Protein AF-A0A7W1Z3T3-F1 (afdb_monomer_lite)

Structure (mmCIF, N/CA/C/O backbone):
data_AF-A0A7W1Z3T3-F1
#
_entry.id   AF-A0A7W1Z3T3-F1
#
loop_
_atom_site.group_PDB
_atom_site.id
_atom_site.type_symbol
_atom_site.label_atom_id
_atom_site.label_alt_id
_atom_site.label_comp_id
_atom_site.label_asym_id
_atom_site.label_entity_id
_atom_site.label_seq_id
_atom_site.pdbx_PDB_ins_code
_atom_site.Cartn_x
_atom_site.Cartn_y
_atom_site.Cartn_z
_atom_site.occupancy
_atom_site.B_iso_or_equiv
_atom_site.auth_seq_id
_atom_site.auth_comp_id
_atom_site.auth_asym_id
_atom_site.auth_atom_id
_atom_site.pdbx_PDB_model_num
ATOM 1 N N . MET A 1 1 ? -27.323 41.882 -54.693 1.00 37.97 1 MET A N 1
ATOM 2 C CA . MET A 1 1 ? -26.347 41.665 -55.778 1.00 37.97 1 MET A CA 1
ATOM 3 C C . MET A 1 1 ? -25.103 41.113 -55.107 1.00 37.97 1 MET A C 1
ATOM 5 O O . MET A 1 1 ? -24.576 41.793 -54.240 1.00 37.97 1 MET A O 1
ATOM 9 N N . GLY A 1 2 ? -24.795 39.836 -55.332 1.00 40.97 2 GLY A N 1
ATOM 10 C CA . GLY A 1 2 ? -23.854 39.079 -54.502 1.00 40.97 2 GLY A CA 1
ATOM 11 C C . GLY A 1 2 ? -22.387 39.452 -54.696 1.00 40.97 2 GLY A C 1
ATOM 12 O O . GLY A 1 2 ? -22.058 40.204 -55.604 1.00 40.97 2 GLY A O 1
ATOM 13 N N . ILE A 1 3 ? -21.541 38.853 -53.858 1.00 43.28 3 ILE A N 1
ATOM 14 C CA . ILE A 1 3 ? -20.346 38.100 -54.259 1.00 43.28 3 ILE A CA 1
ATOM 15 C C . ILE A 1 3 ? -20.056 37.078 -53.148 1.00 43.28 3 ILE A C 1
ATOM 17 O O . ILE A 1 3 ? -20.158 37.370 -51.959 1.00 43.28 3 ILE A O 1
ATOM 21 N N . PHE A 1 4 ? -19.772 35.860 -53.593 1.00 36.28 4 PHE A N 1
ATOM 22 C CA . PHE A 1 4 ? -19.417 34.661 -52.840 1.00 36.28 4 PHE A CA 1
ATOM 23 C C . PHE A 1 4 ? -17.902 34.411 -53.009 1.00 36.28 4 PHE A C 1
ATOM 25 O O . PHE A 1 4 ? -17.335 34.874 -53.999 1.00 36.28 4 PHE A O 1
ATOM 32 N N . CYS A 1 5 ? -17.322 33.587 -52.122 1.00 41.66 5 CYS A N 1
ATOM 33 C CA . CYS A 1 5 ? -15.947 33.029 -52.119 1.00 41.66 5 CYS A CA 1
ATOM 34 C C . CYS A 1 5 ? -14.796 33.990 -51.728 1.00 41.66 5 CYS A C 1
ATOM 36 O O . CYS A 1 5 ? -14.763 35.126 -52.169 1.00 41.66 5 CYS A O 1
ATOM 38 N N . ALA A 1 6 ? -13.762 33.603 -50.966 1.00 46.41 6 ALA A N 1
ATOM 39 C CA . ALA A 1 6 ? -13.367 32.315 -50.386 1.00 46.41 6 ALA A CA 1
ATOM 40 C C . ALA A 1 6 ? -12.167 32.490 -49.413 1.00 46.41 6 ALA A C 1
ATOM 42 O O . ALA A 1 6 ? -11.302 33.319 -49.662 1.00 46.41 6 ALA A O 1
ATOM 43 N N . LEU A 1 7 ? -12.123 31.616 -48.395 1.00 51.41 7 LEU A N 1
ATOM 44 C CA . LEU A 1 7 ? -10.965 30.931 -47.774 1.00 51.41 7 LEU A CA 1
ATOM 45 C C . LEU A 1 7 ? -9.816 31.708 -47.088 1.00 51.41 7 LEU A C 1
ATOM 47 O O . LEU A 1 7 ? -9.059 32.424 -47.734 1.00 51.41 7 LEU A O 1
ATOM 51 N N . LEU A 1 8 ? -9.632 31.369 -45.796 1.00 50.59 8 LEU A N 1
ATOM 52 C CA . LEU A 1 8 ? -8.410 30.969 -45.042 1.00 50.59 8 LEU A CA 1
ATOM 53 C C . LEU A 1 8 ? -8.623 31.397 -43.566 1.00 50.59 8 LEU A C 1
ATOM 55 O O . LEU A 1 8 ? -8.537 32.577 -43.258 1.00 50.59 8 LEU A O 1
ATOM 59 N N . GLY A 1 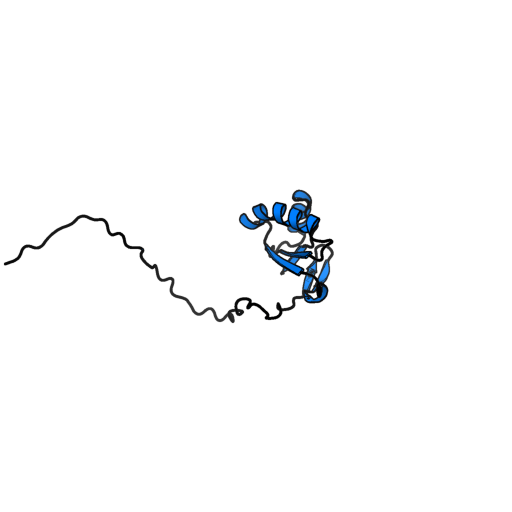9 ? -9.166 30.550 -42.674 1.00 38.03 9 GLY A N 1
ATOM 60 C CA . GLY A 1 9 ? -8.436 29.533 -41.883 1.00 38.03 9 GLY A CA 1
ATOM 61 C C . GLY A 1 9 ? -7.625 30.220 -40.763 1.00 38.03 9 GLY A C 1
ATOM 62 O O . GLY A 1 9 ? -6.673 30.916 -41.078 1.00 38.03 9 GLY A O 1
ATOM 63 N N . CYS A 1 10 ? -7.986 30.191 -39.474 1.00 37.94 10 CYS A N 1
ATOM 64 C CA . CYS A 1 10 ? -8.078 29.030 -38.581 1.00 37.94 10 CYS A CA 1
ATOM 65 C C . CYS A 1 10 ? -9.145 29.217 -37.486 1.00 37.94 10 CYS A C 1
ATOM 67 O O . CYS A 1 10 ? -9.255 30.280 -36.877 1.00 37.94 10 CYS A O 1
ATOM 69 N N . ASP A 1 11 ? -9.877 28.136 -37.234 1.00 37.25 11 ASP A N 1
ATOM 70 C CA . ASP A 1 11 ? -10.972 27.996 -36.279 1.00 37.25 11 ASP A CA 1
ATOM 71 C C . ASP A 1 11 ? -10.419 27.596 -34.897 1.00 37.25 11 ASP A C 1
ATOM 73 O O . ASP A 1 11 ? -9.756 26.566 -34.753 1.00 37.25 11 ASP A O 1
ATOM 77 N N . SER A 1 12 ? -10.667 28.417 -33.876 1.00 52.22 12 SER A N 1
ATOM 78 C CA . SER A 1 12 ? -10.529 28.022 -32.471 1.00 52.22 12 SER A CA 1
ATOM 79 C C . SER A 1 12 ? -11.742 27.173 -32.096 1.00 52.22 12 SER A C 1
ATOM 81 O O . SER A 1 12 ? -12.719 27.692 -31.561 1.00 52.22 12 SER A O 1
ATOM 83 N N . GLY A 1 13 ? -11.684 25.877 -32.390 1.00 36.78 13 GLY A N 1
ATOM 84 C CA . GLY A 1 13 ? -12.762 24.934 -32.108 1.00 36.78 13 GLY A CA 1
ATOM 85 C C . GLY A 1 13 ? -12.219 23.662 -31.469 1.00 36.78 13 GLY A C 1
ATOM 86 O O . GLY A 1 13 ? -11.651 22.811 -32.147 1.00 36.78 13 GLY A O 1
ATOM 87 N N . TYR A 1 14 ? -12.394 23.523 -30.154 1.00 40.44 14 TYR A N 1
ATOM 88 C CA . TYR A 1 14 ? -12.279 22.234 -29.474 1.00 40.44 14 TYR A CA 1
ATOM 89 C C . TYR A 1 14 ? -13.385 21.322 -30.017 1.00 40.44 14 TYR A C 1
ATOM 91 O O . TYR A 1 14 ? -14.551 21.498 -29.675 1.00 40.44 14 TYR A O 1
ATOM 99 N N . SER A 1 15 ? -13.040 20.368 -30.884 1.00 39.53 15 SER A N 1
ATOM 100 C CA . SER A 1 15 ? -13.994 19.352 -31.319 1.00 39.53 15 SER A CA 1
ATOM 101 C C . SER A 1 15 ? -14.131 18.284 -30.232 1.00 39.53 15 SER A C 1
ATOM 103 O O . SER A 1 15 ? -13.211 17.492 -30.009 1.00 39.53 15 SER A O 1
ATOM 105 N N . GLU A 1 16 ? -15.295 18.248 -29.584 1.00 45.31 16 GLU A N 1
ATOM 106 C CA . GLU A 1 16 ? -15.837 17.052 -28.940 1.00 45.31 16 GLU A CA 1
ATOM 107 C C . GLU A 1 16 ? -15.814 15.891 -29.945 1.00 45.31 16 GLU A C 1
ATOM 109 O O . GLU A 1 16 ? -16.624 15.823 -30.866 1.00 45.31 16 GLU A O 1
ATOM 114 N N . SER A 1 17 ? -14.866 14.969 -29.785 1.00 40.34 17 SER A N 1
ATOM 115 C CA . SER A 1 17 ? -14.931 13.668 -30.445 1.00 40.34 17 SER A CA 1
ATOM 116 C C . SER A 1 17 ? -15.679 12.719 -29.522 1.00 40.34 17 SER A C 1
ATOM 118 O O . SER A 1 17 ? -15.097 12.111 -28.622 1.00 40.34 17 SER A O 1
ATOM 120 N N . SER A 1 18 ? -16.978 12.613 -29.778 1.00 54.44 18 SER A N 1
ATOM 121 C CA . SER A 1 18 ? -17.888 11.593 -29.272 1.00 54.44 18 SER A CA 1
ATOM 122 C C . SER A 1 18 ? -17.287 10.188 -29.409 1.00 54.44 18 SER A C 1
ATOM 124 O O . SER A 1 18 ? -17.281 9.607 -30.497 1.00 54.44 18 SER A O 1
ATOM 126 N N . TYR A 1 19 ? -16.811 9.615 -28.306 1.00 55.94 19 TYR A N 1
ATOM 127 C CA . TYR A 1 19 ? -16.729 8.165 -28.186 1.00 55.94 19 TYR A CA 1
ATOM 128 C C . TYR A 1 19 ? -18.127 7.681 -27.813 1.00 55.94 19 TYR A C 1
ATOM 130 O O . TYR A 1 19 ? -18.612 7.944 -26.719 1.00 55.94 19 TYR A O 1
ATOM 138 N N . ALA A 1 20 ? -18.807 7.050 -28.767 1.00 51.84 20 ALA A N 1
ATOM 139 C CA . ALA A 1 20 ? -20.085 6.407 -28.523 1.00 51.84 20 ALA A CA 1
ATOM 140 C C 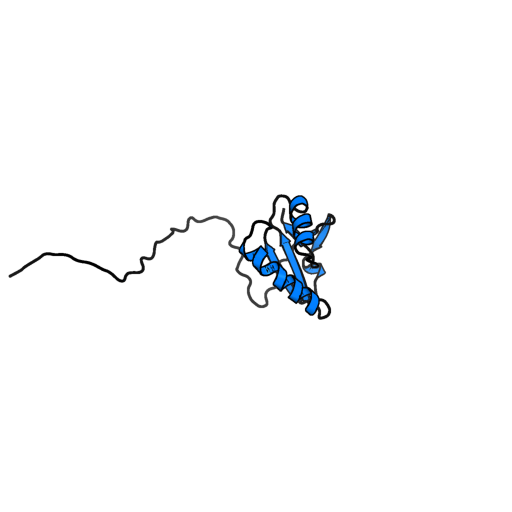. ALA A 1 20 ? -19.901 5.297 -27.475 1.00 51.84 20 ALA A C 1
ATOM 142 O O . ALA A 1 20 ? -19.163 4.337 -27.707 1.00 51.84 20 ALA A O 1
ATOM 143 N N . ASP A 1 21 ? -20.570 5.443 -26.332 1.00 52.66 21 ASP A N 1
ATOM 144 C CA . ASP A 1 21 ? -20.659 4.418 -25.297 1.00 52.66 21 ASP A CA 1
ATOM 145 C C . ASP A 1 21 ? -21.397 3.191 -25.849 1.00 52.66 21 ASP A C 1
ATOM 147 O O . ASP A 1 21 ? -22.613 3.198 -26.055 1.00 52.66 21 ASP A O 1
ATOM 151 N N . ALA A 1 22 ? -20.660 2.106 -26.081 1.00 58.78 22 ALA A N 1
ATOM 152 C CA . ALA A 1 22 ? -21.260 0.783 -26.164 1.00 58.78 22 ALA A CA 1
ATOM 153 C C . ALA A 1 22 ? -21.733 0.380 -24.752 1.00 58.78 22 ALA A C 1
ATOM 155 O O . ALA A 1 22 ? -20.968 0.540 -23.795 1.00 58.78 22 ALA A O 1
ATOM 156 N N . PRO A 1 23 ? -22.950 -0.167 -24.575 1.00 51.00 23 PRO A N 1
ATOM 157 C CA . PRO A 1 23 ? -23.409 -0.603 -23.266 1.00 51.00 23 PRO A CA 1
ATOM 158 C C . PRO A 1 23 ? -22.649 -1.874 -22.882 1.00 51.00 23 PRO A C 1
ATOM 160 O O . PRO A 1 23 ? -23.020 -2.982 -23.266 1.00 51.00 23 PRO A O 1
ATOM 163 N N . SER A 1 24 ? -21.559 -1.723 -22.133 1.00 57.59 24 SER A N 1
ATOM 164 C CA . SER A 1 24 ? -20.948 -2.859 -21.453 1.00 57.59 24 SER A CA 1
ATOM 165 C C . SER A 1 24 ? -21.819 -3.192 -20.241 1.00 57.59 24 SER A C 1
ATOM 167 O O . SER A 1 24 ? -22.004 -2.387 -19.334 1.00 57.59 24 SER A O 1
ATOM 169 N N . SER A 1 25 ? -22.421 -4.382 -20.248 1.00 63.53 25 SER A N 1
ATOM 170 C CA . SER A 1 25 ? -23.336 -4.881 -19.212 1.00 63.53 25 SER A CA 1
ATOM 171 C C . SER A 1 25 ? -22.621 -5.286 -17.917 1.00 63.53 25 SER A C 1
ATOM 173 O O . SER A 1 25 ? -23.074 -6.178 -17.200 1.00 63.53 25 SER A O 1
ATOM 175 N N . HIS A 1 26 ? -21.494 -4.654 -17.608 1.00 59.53 26 HIS A N 1
ATOM 176 C CA . HIS A 1 26 ? -20.907 -4.737 -16.286 1.00 59.53 26 HIS A CA 1
ATOM 177 C C . HIS A 1 26 ? -21.639 -3.711 -15.432 1.00 59.53 26 HIS A C 1
ATOM 179 O O . HIS A 1 26 ? -21.641 -2.525 -15.755 1.00 59.53 26 HIS A O 1
ATOM 185 N N . SER A 1 27 ? -22.312 -4.171 -14.373 1.00 63.28 27 SER A N 1
ATOM 186 C CA . SER A 1 27 ? -22.882 -3.282 -13.365 1.00 63.28 27 SER A CA 1
ATOM 187 C C . SER A 1 27 ? -21.788 -2.310 -12.948 1.00 63.28 27 SER A C 1
ATOM 189 O O . SER A 1 27 ? -20.806 -2.724 -12.328 1.00 63.28 27 SER A O 1
ATOM 191 N N . VAL A 1 28 ? -21.914 -1.046 -13.349 1.00 61.94 28 VAL A N 1
ATOM 192 C CA . VAL A 1 28 ? -20.958 -0.011 -12.975 1.00 61.94 28 VAL A CA 1
ATOM 193 C C . VAL A 1 28 ? -21.020 0.056 -11.460 1.00 61.94 28 VAL A C 1
ATOM 195 O O . VAL A 1 28 ? -22.012 0.525 -10.899 1.00 61.94 28 VAL A O 1
ATOM 198 N N . ALA A 1 29 ? -20.002 -0.492 -10.794 1.00 68.00 29 ALA A N 1
ATOM 199 C CA . ALA A 1 29 ? -19.855 -0.340 -9.362 1.00 68.00 29 ALA A CA 1
ATOM 200 C C . ALA A 1 29 ? -19.933 1.163 -9.081 1.00 68.00 29 ALA A C 1
ATOM 202 O O . ALA A 1 29 ? -19.197 1.959 -9.674 1.00 68.00 29 ALA A O 1
ATOM 203 N N . SER A 1 30 ? -20.903 1.565 -8.260 1.00 73.44 30 SER A N 1
ATOM 204 C CA . SER A 1 30 ? -21.111 2.970 -7.934 1.00 73.44 30 SER A CA 1
ATOM 205 C C . SER A 1 30 ? -19.812 3.542 -7.380 1.00 73.44 30 SER A C 1
ATOM 207 O O . SER A 1 30 ? -19.171 2.914 -6.534 1.00 73.44 30 SER A O 1
ATOM 209 N N . ARG A 1 31 ? -19.425 4.731 -7.852 1.00 81.00 31 ARG A N 1
ATOM 210 C CA . ARG A 1 31 ? -18.232 5.429 -7.357 1.00 81.00 31 ARG A CA 1
ATOM 211 C C . ARG A 1 31 ? -18.284 5.499 -5.825 1.00 81.00 31 ARG A C 1
ATOM 213 O O . ARG A 1 31 ? -19.373 5.734 -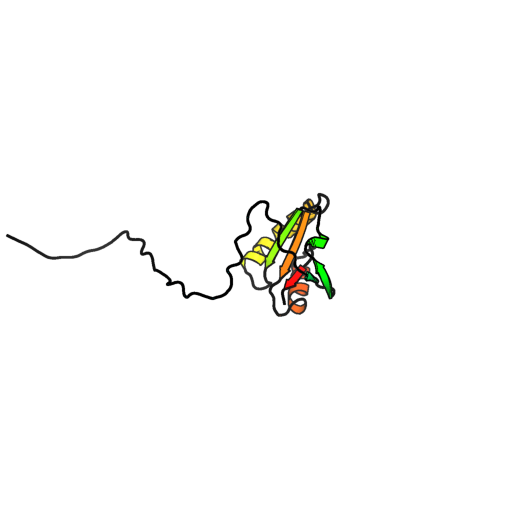5.294 1.00 81.00 31 ARG A O 1
ATOM 220 N N . PRO A 1 32 ? -17.147 5.353 -5.121 1.00 84.38 32 PRO A N 1
ATOM 221 C CA . PRO A 1 32 ? -17.126 5.480 -3.672 1.00 84.38 32 PRO A CA 1
ATOM 222 C C . PRO A 1 32 ? -17.776 6.795 -3.233 1.00 84.38 32 PRO A C 1
ATOM 224 O O . PRO A 1 32 ? -17.368 7.877 -3.659 1.00 84.38 32 PRO A O 1
ATOM 227 N N . SER A 1 33 ? -18.802 6.700 -2.392 1.00 89.31 33 SER A N 1
ATOM 228 C CA . SER A 1 33 ? -19.464 7.848 -1.781 1.00 89.31 33 SER A CA 1
ATOM 229 C C . SER A 1 33 ? -18.957 8.051 -0.362 1.00 89.31 33 SER A C 1
ATOM 231 O O . SER A 1 33 ? -18.789 7.106 0.410 1.00 89.31 33 SER A O 1
ATOM 233 N N . LYS A 1 34 ? -18.728 9.313 0.007 1.00 91.81 34 LYS A N 1
ATOM 234 C CA . LYS A 1 34 ? -18.320 9.672 1.366 1.00 91.81 34 LYS A CA 1
ATOM 235 C C . LYS A 1 34 ? -19.337 9.139 2.382 1.00 91.81 34 LYS A C 1
ATOM 237 O O . LYS A 1 34 ? -20.530 9.389 2.248 1.00 91.81 34 LYS A O 1
ATOM 242 N N . GLY A 1 35 ? -18.843 8.463 3.419 1.00 91.12 35 GLY A N 1
ATOM 243 C CA . GLY A 1 35 ? -19.657 7.927 4.515 1.00 91.12 35 GLY A CA 1
ATOM 244 C C . GLY A 1 35 ? -20.255 6.545 4.248 1.00 91.12 35 GLY A C 1
ATOM 245 O O . GLY A 1 35 ? -20.705 5.902 5.193 1.00 91.12 35 GLY A O 1
ATOM 246 N N . SER A 1 36 ? -20.220 6.056 3.007 1.00 91.56 36 SER A N 1
ATOM 247 C CA . SER A 1 36 ? -20.560 4.665 2.724 1.00 91.56 36 SER A CA 1
ATOM 248 C C . SER A 1 36 ? -19.418 3.748 3.169 1.00 91.56 36 SER A C 1
ATOM 250 O O . SER A 1 36 ? -18.252 4.094 2.955 1.00 91.56 36 SER A O 1
ATOM 252 N N . PRO A 1 37 ? -19.720 2.585 3.773 1.00 92.00 37 PRO A N 1
ATOM 253 C CA . PRO A 1 37 ? -18.701 1.586 4.059 1.00 92.00 37 PRO A CA 1
ATOM 254 C C . PRO A 1 37 ? -17.972 1.174 2.779 1.00 92.00 37 PRO A C 1
ATOM 256 O O . PRO A 1 37 ? -18.602 0.989 1.735 1.00 92.00 37 PRO A O 1
ATOM 259 N N . ALA A 1 38 ? -16.653 1.015 2.864 1.00 92.69 38 ALA A N 1
ATOM 260 C CA . ALA A 1 38 ? -15.904 0.371 1.797 1.00 92.69 38 ALA A CA 1
ATOM 261 C C . ALA A 1 38 ? -16.357 -1.099 1.683 1.00 92.69 38 ALA A C 1
ATOM 263 O O . ALA A 1 38 ? -16.523 -1.747 2.722 1.00 92.69 38 ALA A O 1
ATOM 264 N N . PRO A 1 39 ? -16.569 -1.629 0.464 1.00 93.31 39 PRO A N 1
ATOM 265 C CA . PRO A 1 39 ? -16.834 -3.048 0.277 1.00 93.31 39 PRO A CA 1
ATOM 266 C C . PRO A 1 39 ? -15.703 -3.883 0.869 1.00 93.31 39 PRO A C 1
ATOM 268 O O . PRO A 1 39 ? -14.528 -3.561 0.685 1.00 93.31 39 PRO A O 1
ATOM 271 N N . ASP A 1 40 ? -16.067 -4.948 1.575 1.00 96.00 40 ASP A N 1
ATOM 272 C CA . ASP A 1 40 ? -15.077 -5.893 2.071 1.00 96.00 40 ASP A CA 1
ATOM 273 C C . ASP A 1 40 ? -14.515 -6.727 0.913 1.00 96.00 40 ASP A C 1
ATOM 275 O O . ASP A 1 40 ? -15.182 -6.964 -0.098 1.00 96.00 40 ASP A O 1
ATOM 279 N N . PHE A 1 41 ? -13.280 -7.177 1.075 1.00 96.06 41 PHE A N 1
ATOM 280 C CA . PHE A 1 41 ? -12.610 -8.094 0.163 1.00 96.06 41 PHE A CA 1
ATOM 281 C C . PHE A 1 41 ? -11.808 -9.091 0.982 1.00 96.06 41 PHE A C 1
ATOM 283 O O . PHE A 1 41 ? -11.505 -8.835 2.143 1.00 96.06 41 PHE A O 1
ATOM 290 N N . ARG A 1 42 ? -11.405 -10.199 0.360 1.00 97.75 42 ARG A N 1
ATOM 291 C CA . ARG A 1 42 ? -10.473 -11.151 0.959 1.00 97.75 42 ARG A CA 1
ATOM 292 C C . ARG A 1 42 ? -9.445 -11.569 -0.080 1.00 97.75 42 ARG A C 1
ATOM 294 O O . ARG A 1 42 ? -9.790 -12.258 -1.032 1.00 97.75 42 ARG A O 1
ATOM 301 N N . LEU A 1 43 ? -8.203 -11.144 0.120 1.00 98.12 43 LEU A N 1
ATOM 302 C CA . LEU A 1 43 ? -7.092 -11.346 -0.811 1.00 98.12 43 LEU A CA 1
ATOM 303 C C . LEU A 1 43 ? -5.930 -12.048 -0.111 1.00 98.12 43 LEU A C 1
ATOM 305 O O . LEU A 1 43 ? -5.860 -12.083 1.118 1.00 98.12 43 LEU A O 1
ATOM 309 N N . MET A 1 44 ? -5.018 -12.619 -0.891 1.00 98.06 44 MET A N 1
ATOM 310 C CA . MET A 1 44 ? -3.812 -13.248 -0.352 1.00 98.06 44 MET A CA 1
ATOM 311 C C . MET A 1 44 ? -2.683 -12.227 -0.248 1.00 98.06 44 MET A C 1
ATOM 313 O O . MET A 1 44 ? -2.498 -11.409 -1.147 1.00 98.06 44 MET A O 1
ATOM 317 N N . ASP A 1 45 ? -1.922 -12.284 0.842 1.00 96.94 45 ASP A N 1
ATOM 318 C CA . ASP A 1 45 ? -0.664 -11.557 0.969 1.00 96.94 45 ASP A CA 1
ATOM 319 C C . ASP A 1 45 ? 0.517 -12.333 0.356 1.00 96.94 45 ASP A C 1
ATOM 321 O O . ASP A 1 45 ? 0.407 -13.476 -0.097 1.00 96.94 45 ASP A O 1
ATOM 325 N N . MET A 1 46 ? 1.701 -11.722 0.401 1.00 95.19 46 MET A N 1
ATOM 326 C CA . MET A 1 46 ? 2.941 -12.306 -0.125 1.00 95.19 46 MET A CA 1
ATOM 327 C C . MET A 1 46 ? 3.433 -13.561 0.618 1.00 95.19 46 MET A C 1
ATOM 329 O O . MET A 1 46 ? 4.430 -14.162 0.206 1.00 95.19 46 MET A O 1
ATOM 333 N N . HIS A 1 47 ? 2.808 -13.926 1.735 1.00 95.50 47 HIS A N 1
ATOM 334 C CA . HIS A 1 47 ? 3.094 -15.123 2.522 1.00 95.50 47 HIS A CA 1
ATOM 335 C C . HIS A 1 47 ? 2.011 -16.199 2.347 1.00 95.50 47 HIS A C 1
ATOM 337 O O . HIS A 1 47 ? 2.104 -17.257 2.966 1.00 95.50 47 HIS A O 1
ATOM 343 N N . GLY A 1 48 ? 1.001 -15.953 1.502 1.00 95.75 48 GLY A N 1
ATOM 344 C CA . GLY A 1 48 ? -0.138 -16.848 1.305 1.00 95.75 48 GLY A CA 1
ATOM 345 C C . GLY A 1 48 ? -1.170 -16.782 2.432 1.00 95.75 48 GLY A C 1
ATOM 346 O O . GLY A 1 48 ? -2.030 -17.657 2.529 1.00 95.75 48 GLY A O 1
ATOM 347 N N . LYS A 1 49 ? -1.100 -15.771 3.304 1.00 97.06 49 LYS A N 1
ATOM 348 C CA . LYS A 1 49 ? -2.114 -15.532 4.327 1.00 97.06 49 LYS A CA 1
ATOM 349 C C . LYS A 1 49 ? -3.274 -14.761 3.703 1.00 97.06 49 LYS A C 1
ATOM 351 O O . LYS A 1 49 ? -3.076 -13.734 3.059 1.00 97.06 49 LYS A O 1
ATOM 356 N N . ALA A 1 50 ? -4.494 -15.227 3.955 1.00 97.81 50 ALA A N 1
ATOM 357 C CA . ALA A 1 50 ? -5.693 -14.483 3.594 1.00 97.81 50 ALA A CA 1
ATOM 358 C C . ALA A 1 50 ? -5.868 -13.266 4.517 1.00 97.81 50 ALA A C 1
ATOM 360 O O . ALA A 1 50 ? -5.823 -13.406 5.741 1.00 97.81 50 ALA A O 1
ATOM 361 N N . VAL A 1 51 ? -6.098 -12.101 3.920 1.00 98.00 51 VAL A N 1
ATOM 362 C CA . VAL A 1 51 ? -6.304 -10.812 4.586 1.00 98.00 51 VAL A CA 1
ATOM 363 C C . VAL A 1 51 ? -7.599 -10.203 4.067 1.00 98.00 51 VAL A C 1
ATOM 365 O O . VAL A 1 51 ? -7.816 -10.158 2.854 1.00 98.00 51 VAL A O 1
ATOM 368 N N . SER A 1 52 ? -8.445 -9.734 4.981 1.00 98.12 52 SER A N 1
ATOM 369 C CA . SER A 1 52 ? -9.696 -9.047 4.648 1.00 98.12 52 SER A CA 1
ATOM 370 C C . SER A 1 52 ? -9.614 -7.558 4.974 1.00 98.12 52 SER A C 1
ATOM 372 O O . SER A 1 52 ? -8.859 -7.165 5.866 1.00 98.12 52 SER A O 1
ATOM 374 N N . LEU A 1 53 ? -10.394 -6.705 4.303 1.00 97.31 53 LEU A N 1
ATOM 375 C CA . LEU A 1 53 ? -10.416 -5.274 4.646 1.00 97.31 53 LEU A CA 1
ATOM 376 C C . LEU A 1 53 ? -10.915 -5.066 6.082 1.00 97.31 53 LEU A C 1
ATOM 378 O O . LEU A 1 53 ? -10.407 -4.206 6.805 1.00 97.31 53 LEU A O 1
ATOM 382 N N . SER A 1 54 ? -11.860 -5.902 6.519 1.00 97.56 54 SER A N 1
ATOM 383 C CA . SER A 1 54 ? -12.354 -5.930 7.897 1.00 97.56 54 SER A CA 1
ATOM 384 C C . SER A 1 54 ? -11.267 -6.155 8.956 1.00 97.56 54 SER A C 1
ATOM 386 O O . SER A 1 54 ? -11.458 -5.760 10.105 1.00 97.56 54 SER A O 1
ATOM 388 N N . ASP A 1 55 ? -10.120 -6.741 8.597 1.00 97.50 55 ASP A N 1
ATOM 389 C CA . ASP A 1 55 ? -9.010 -6.974 9.532 1.00 97.50 55 ASP A CA 1
ATOM 390 C C . ASP A 1 55 ? -8.337 -5.658 9.972 1.00 97.50 55 ASP A C 1
ATOM 392 O O . ASP A 1 55 ? -7.609 -5.625 10.966 1.00 97.50 55 ASP A O 1
ATOM 396 N N . PHE A 1 56 ? -8.596 -4.558 9.255 1.00 96.44 56 PHE A N 1
ATOM 397 C CA . PHE A 1 56 ? -8.042 -3.228 9.519 1.00 96.44 56 PHE A CA 1
ATOM 398 C C . PHE A 1 56 ? -9.035 -2.265 10.186 1.00 96.44 56 PHE A C 1
ATOM 400 O O . PHE A 1 56 ? -8.783 -1.060 10.246 1.00 96.44 56 PHE A O 1
ATOM 407 N N . GLN A 1 57 ? -10.162 -2.764 10.702 1.00 95.50 57 GLN A N 1
ATOM 408 C CA . GLN A 1 57 ? -11.143 -1.940 11.413 1.00 95.50 57 GLN A CA 1
ATOM 409 C C . GLN A 1 57 ? -10.499 -1.136 12.555 1.00 95.50 57 GLN A C 1
ATOM 411 O O . GLN A 1 57 ? -9.660 -1.633 13.307 1.00 95.50 57 GLN A O 1
ATOM 416 N N . GLY A 1 58 ? -10.895 0.132 12.679 1.00 96.00 58 GLY A N 1
ATOM 417 C CA . GLY A 1 58 ? -10.324 1.071 13.651 1.00 96.00 58 GLY A CA 1
ATOM 418 C C . GLY A 1 58 ? -9.016 1.744 13.215 1.00 96.00 58 GLY A C 1
ATOM 419 O O . GLY A 1 58 ? -8.543 2.635 13.919 1.00 96.00 58 GLY A O 1
ATOM 420 N N . LYS A 1 59 ? -8.451 1.380 12.056 1.00 97.50 59 LYS A N 1
ATOM 421 C CA . LYS A 1 59 ? -7.337 2.099 11.425 1.00 97.50 59 LYS A CA 1
ATOM 422 C C . LYS A 1 59 ? -7.837 3.060 10.348 1.00 97.50 59 LYS A C 1
ATOM 424 O O . LYS A 1 59 ? -8.900 2.871 9.760 1.00 97.50 59 LYS A O 1
ATOM 429 N N . VAL A 1 60 ? -7.029 4.072 10.044 1.00 97.69 60 VAL A N 1
ATOM 430 C CA . VAL A 1 60 ? -7.158 4.808 8.782 1.00 97.69 60 VAL A CA 1
ATOM 431 C C . VAL A 1 60 ? -6.490 3.962 7.707 1.00 97.69 60 VAL A C 1
ATOM 433 O O . VAL A 1 60 ? -5.302 3.676 7.816 1.00 97.69 60 VAL A O 1
ATOM 436 N N . VAL A 1 61 ? -7.235 3.556 6.680 1.00 97.81 61 VAL A N 1
ATOM 437 C CA . VAL A 1 61 ? -6.717 2.692 5.611 1.00 97.81 61 VAL A CA 1
ATOM 438 C C . VAL A 1 61 ? -6.566 3.489 4.322 1.00 97.81 61 VAL A C 1
ATOM 440 O O . VAL A 1 61 ? -7.540 4.034 3.804 1.00 97.81 61 VAL A O 1
ATOM 443 N N . LEU A 1 62 ? -5.347 3.527 3.787 1.00 97.56 62 LEU A N 1
ATOM 444 C CA . LEU A 1 62 ? -5.078 3.949 2.418 1.00 97.56 62 LEU A CA 1
ATOM 445 C C . LEU A 1 62 ? -5.003 2.703 1.533 1.00 97.56 62 LEU A C 1
ATOM 447 O O . LEU A 1 62 ? -4.021 1.962 1.567 1.00 97.56 62 LEU A O 1
ATOM 451 N N . LEU A 1 63 ? -6.054 2.477 0.749 1.00 96.75 63 LEU A N 1
ATOM 452 C CA . LEU A 1 63 ? -6.120 1.384 -0.214 1.00 96.75 63 LEU A CA 1
ATOM 453 C C . LEU A 1 63 ? -5.511 1.838 -1.544 1.00 96.75 63 LEU A C 1
ATOM 455 O O . LEU A 1 63 ? -5.984 2.804 -2.141 1.00 96.75 63 LEU A O 1
ATOM 459 N N . ASN A 1 64 ? -4.466 1.152 -1.997 1.00 97.31 64 ASN A N 1
ATOM 460 C CA . ASN A 1 64 ? -3.720 1.509 -3.199 1.00 97.31 64 ASN A CA 1
ATOM 461 C C . ASN A 1 64 ? -3.727 0.355 -4.203 1.00 97.31 64 ASN A C 1
ATOM 463 O O . ASN A 1 64 ? -3.084 -0.664 -3.963 1.00 97.31 64 ASN A O 1
ATOM 467 N N . PHE A 1 65 ? -4.414 0.530 -5.330 1.00 97.19 65 PHE A N 1
ATOM 468 C CA . PHE A 1 65 ? -4.391 -0.424 -6.439 1.00 97.19 65 PHE A CA 1
ATOM 469 C C . PHE A 1 65 ? -3.251 -0.080 -7.395 1.00 97.19 65 PHE A C 1
ATOM 471 O O . PHE A 1 65 ? -3.161 1.052 -7.868 1.00 97.19 65 PHE A O 1
ATOM 478 N N . TRP A 1 66 ? -2.368 -1.037 -7.673 1.00 98.38 66 TRP A N 1
ATOM 479 C CA . TRP A 1 66 ? -1.140 -0.778 -8.426 1.00 98.38 66 TRP A CA 1
ATOM 480 C C . TRP A 1 66 ? -0.644 -2.008 -9.186 1.00 98.38 66 TRP A C 1
ATOM 482 O O . TRP A 1 66 ? -1.161 -3.112 -9.027 1.00 98.38 66 TRP A O 1
ATOM 492 N N . ALA A 1 67 ? 0.396 -1.818 -9.998 1.00 98.19 67 ALA A N 1
ATOM 493 C CA . ALA A 1 67 ? 1.132 -2.917 -10.605 1.00 98.19 67 ALA A CA 1
ATOM 494 C C . ALA A 1 67 ? 2.623 -2.595 -10.753 1.00 98.19 67 ALA A C 1
ATOM 496 O O . ALA A 1 67 ? 3.007 -1.427 -10.864 1.00 98.19 67 ALA A O 1
ATOM 497 N N . THR A 1 68 ? 3.469 -3.622 -10.829 1.00 97.81 68 THR A N 1
ATOM 498 C CA . THR A 1 68 ? 4.927 -3.458 -10.995 1.00 97.81 68 THR A CA 1
ATOM 499 C C . THR A 1 68 ? 5.318 -2.769 -12.305 1.00 97.81 68 THR A C 1
ATOM 501 O O . THR A 1 68 ? 6.357 -2.113 -12.382 1.00 97.81 68 THR A O 1
ATOM 504 N N . TRP A 1 69 ? 4.465 -2.861 -13.325 1.00 96.94 69 TRP A N 1
ATOM 505 C CA . TRP A 1 69 ? 4.620 -2.217 -14.632 1.00 96.94 69 TRP A CA 1
ATOM 506 C C . TRP A 1 69 ? 3.925 -0.845 -14.728 1.00 96.94 69 TRP A C 1
ATOM 508 O O . TRP A 1 69 ? 4.083 -0.147 -15.730 1.00 96.94 69 TRP A O 1
ATOM 518 N N . CYS A 1 70 ? 3.192 -0.415 -13.694 1.00 97.62 70 CYS A N 1
ATOM 519 C CA . CYS A 1 70 ? 2.515 0.883 -13.662 1.00 97.62 70 CYS A CA 1
ATOM 520 C C . CYS A 1 70 ? 3.518 2.019 -13.398 1.00 97.62 70 CYS A C 1
ATOM 522 O O . CYS A 1 70 ? 3.953 2.230 -12.267 1.00 97.62 70 CYS A O 1
ATOM 524 N N . GLY A 1 71 ? 3.869 2.783 -14.437 1.00 97.44 71 GLY A N 1
ATOM 525 C CA . GLY A 1 71 ? 4.823 3.898 -14.348 1.00 97.44 71 GLY A CA 1
ATOM 526 C C . GLY A 1 71 ? 4.524 4.902 -13.221 1.00 97.44 71 GLY A C 1
ATOM 527 O O . GLY A 1 71 ? 5.385 5.080 -12.358 1.00 97.44 71 GLY A O 1
ATOM 528 N N . PRO A 1 72 ? 3.324 5.513 -13.175 1.00 97.44 72 PRO A N 1
ATOM 529 C CA . PRO A 1 72 ? 2.951 6.449 -12.112 1.00 97.44 72 PRO A CA 1
ATOM 530 C C . PRO A 1 72 ? 3.047 5.833 -10.714 1.00 97.44 72 PRO A C 1
ATOM 532 O O . PRO A 1 72 ? 3.700 6.400 -9.843 1.00 97.44 72 PRO A O 1
ATOM 535 N N . CYS A 1 73 ? 2.523 4.617 -10.536 1.00 97.62 73 CYS A N 1
ATOM 536 C CA . CYS A 1 73 ? 2.571 3.914 -9.258 1.00 97.62 73 CYS A CA 1
ATOM 537 C C . CYS A 1 73 ? 4.014 3.795 -8.748 1.00 97.62 73 CYS A C 1
ATOM 539 O O . CYS A 1 73 ? 4.302 4.096 -7.597 1.00 97.62 73 CYS A O 1
ATOM 541 N N . ARG A 1 74 ? 4.962 3.420 -9.618 1.00 97.25 74 ARG A N 1
ATOM 542 C CA . ARG A 1 74 ? 6.382 3.295 -9.247 1.00 97.25 74 ARG A CA 1
ATOM 543 C C . ARG A 1 74 ? 6.991 4.606 -8.752 1.00 97.25 74 ARG A C 1
ATOM 545 O O . ARG A 1 74 ? 7.833 4.565 -7.859 1.00 97.25 74 ARG A O 1
ATOM 552 N N . ILE A 1 75 ? 6.588 5.734 -9.336 1.00 97.94 75 ILE A N 1
ATOM 553 C CA . ILE A 1 75 ? 7.048 7.073 -8.940 1.00 97.94 75 ILE A CA 1
ATOM 554 C C . ILE A 1 75 ? 6.504 7.437 -7.550 1.00 97.94 75 ILE A C 1
ATOM 556 O O . ILE A 1 75 ? 7.198 8.085 -6.771 1.00 97.94 75 ILE A O 1
ATOM 560 N N . GLU A 1 76 ? 5.294 6.987 -7.217 1.00 97.62 76 GLU A N 1
ATOM 561 C CA . GLU A 1 76 ? 4.610 7.298 -5.956 1.00 97.62 76 GLU A CA 1
ATOM 562 C C . GLU A 1 76 ? 5.067 6.423 -4.774 1.00 97.62 76 GLU A C 1
ATOM 564 O O . GLU A 1 76 ? 5.089 6.890 -3.632 1.00 97.62 76 GLU A O 1
ATOM 569 N N . MET A 1 77 ? 5.493 5.178 -5.026 1.00 97.69 77 MET A N 1
ATOM 570 C CA . MET A 1 77 ? 5.858 4.202 -3.982 1.00 97.69 77 MET A CA 1
ATOM 571 C C . MET A 1 77 ? 6.870 4.711 -2.932 1.00 97.69 77 MET A C 1
ATOM 573 O O . MET A 1 77 ? 6.640 4.467 -1.745 1.00 97.69 77 MET A O 1
ATOM 577 N N . PRO A 1 78 ? 7.953 5.444 -3.279 1.00 97.69 78 PRO A N 1
ATOM 578 C CA . PRO A 1 78 ? 8.875 5.984 -2.275 1.00 97.69 78 PRO A CA 1
ATOM 579 C C . PRO A 1 78 ? 8.211 6.974 -1.309 1.00 97.69 78 PRO A C 1
ATOM 581 O O . PRO A 1 78 ? 8.495 6.968 -0.110 1.00 97.69 78 PRO A O 1
ATOM 584 N N . ALA A 1 79 ? 7.309 7.818 -1.817 1.00 98.06 79 ALA A N 1
ATOM 585 C CA . ALA A 1 79 ? 6.577 8.774 -0.992 1.00 98.06 79 ALA A CA 1
ATOM 586 C C . ALA A 1 79 ? 5.566 8.058 -0.084 1.00 98.06 79 ALA A C 1
ATOM 588 O O . ALA A 1 79 ? 5.425 8.418 1.086 1.00 98.06 79 ALA A O 1
ATOM 589 N N . MET A 1 80 ? 4.913 7.008 -0.591 1.00 98.25 80 MET A N 1
ATOM 590 C CA . MET A 1 80 ? 4.030 6.157 0.209 1.00 98.25 80 MET A CA 1
ATOM 591 C C . MET A 1 80 ? 4.776 5.445 1.340 1.00 98.25 80 MET A C 1
ATOM 593 O O . MET A 1 80 ? 4.283 5.419 2.465 1.00 98.25 80 MET A O 1
ATOM 597 N N . GLU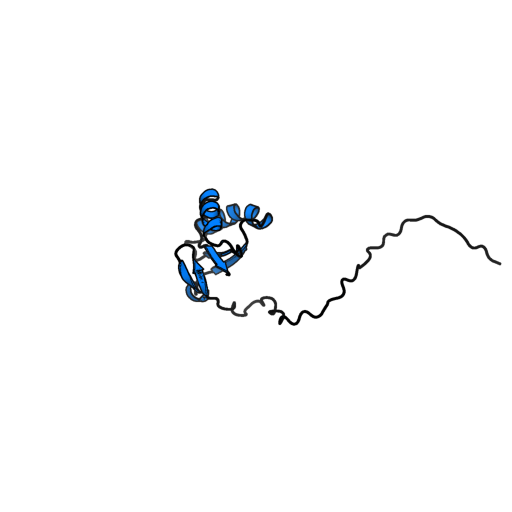 A 1 81 ? 5.974 4.917 1.084 1.00 98.56 81 GLU A N 1
ATOM 598 C CA . GLU A 1 81 ? 6.800 4.303 2.128 1.00 98.56 81 GLU A CA 1
ATOM 599 C C . GLU A 1 81 ? 7.185 5.324 3.206 1.00 98.56 81 GLU A C 1
ATOM 601 O O . GLU A 1 81 ? 7.044 5.057 4.401 1.00 98.56 81 GLU A O 1
ATOM 606 N N . ALA A 1 82 ? 7.606 6.529 2.809 1.00 98.44 82 ALA A N 1
ATOM 607 C CA . ALA A 1 82 ? 7.910 7.600 3.756 1.00 98.44 82 ALA A CA 1
ATOM 608 C C . ALA A 1 82 ? 6.688 7.974 4.620 1.00 98.44 82 ALA A C 1
ATOM 610 O O . ALA A 1 82 ? 6.803 8.121 5.843 1.00 98.44 82 ALA A O 1
ATOM 611 N N . LEU A 1 83 ? 5.505 8.071 4.004 1.00 98.31 83 LEU A N 1
ATOM 612 C CA . LEU A 1 83 ? 4.247 8.295 4.712 1.00 98.31 83 LEU A CA 1
ATOM 613 C C . LEU A 1 83 ? 3.970 7.164 5.708 1.00 98.31 83 LEU A C 1
ATOM 615 O O . LEU A 1 83 ? 3.731 7.435 6.886 1.00 98.31 83 LEU A O 1
ATOM 619 N N . TYR A 1 84 ? 4.052 5.911 5.264 1.00 98.44 84 TYR A N 1
ATOM 620 C CA . TYR A 1 84 ? 3.765 4.749 6.095 1.00 98.44 84 TYR A CA 1
ATOM 621 C C . TYR A 1 84 ? 4.667 4.697 7.327 1.00 98.44 84 TYR A C 1
ATOM 623 O O . TYR A 1 84 ? 4.169 4.642 8.451 1.00 98.44 84 TYR A O 1
ATOM 631 N N . ARG A 1 85 ? 5.985 4.859 7.161 1.00 98.19 85 ARG A N 1
ATOM 632 C CA . ARG A 1 85 ? 6.930 4.861 8.292 1.00 98.19 85 ARG A CA 1
ATOM 633 C C . ARG A 1 85 ? 6.635 5.956 9.320 1.00 98.19 85 ARG A C 1
ATOM 635 O O . ARG A 1 85 ? 6.844 5.735 10.511 1.00 98.19 85 ARG A O 1
ATOM 642 N N . SER A 1 86 ? 6.146 7.119 8.884 1.00 98.19 86 SER A N 1
ATOM 643 C CA . SER A 1 86 ? 5.856 8.257 9.772 1.00 98.19 86 SER A CA 1
ATOM 644 C C . SER A 1 86 ? 4.485 8.195 10.463 1.00 98.19 86 SER A C 1
ATOM 646 O O . SER A 1 86 ? 4.292 8.839 11.500 1.00 98.19 86 SER A O 1
ATOM 648 N N . MET A 1 87 ? 3.538 7.429 9.910 1.00 98.38 87 MET A N 1
ATOM 649 C CA . MET A 1 87 ? 2.135 7.433 10.342 1.00 98.38 87 MET A CA 1
ATOM 650 C C . MET A 1 87 ? 1.611 6.068 10.802 1.00 98.38 87 MET A C 1
ATOM 652 O O . MET A 1 87 ? 0.565 6.032 11.448 1.00 98.38 87 MET A O 1
ATOM 656 N N . GLN A 1 88 ? 2.318 4.960 10.553 1.00 97.38 88 GLN A N 1
ATOM 657 C CA . GLN A 1 88 ? 1.861 3.621 10.951 1.00 97.38 88 GLN A CA 1
ATOM 658 C C . GLN A 1 88 ? 1.607 3.511 12.462 1.00 97.38 88 GLN A C 1
ATOM 660 O O . GLN A 1 88 ? 0.584 2.989 12.899 1.00 97.38 88 GLN A O 1
ATOM 665 N N . SER A 1 89 ? 2.477 4.110 13.284 1.00 97.44 89 SER A N 1
ATOM 666 C CA . SER A 1 89 ? 2.326 4.140 14.747 1.00 97.44 89 SER A CA 1
ATOM 667 C C . SER A 1 89 ? 1.177 5.035 15.221 1.00 97.44 89 SER A C 1
ATOM 669 O O . SER A 1 89 ? 0.777 4.957 16.379 1.00 97.44 89 SER A O 1
ATOM 671 N N . LYS A 1 90 ? 0.632 5.870 14.330 1.00 97.88 90 LYS A N 1
ATOM 672 C CA . LYS A 1 90 ? -0.529 6.737 14.564 1.00 97.88 90 LYS A CA 1
ATOM 673 C C . LYS A 1 90 ? -1.825 6.139 14.008 1.00 97.88 90 LYS A C 1
ATOM 675 O O . LYS A 1 90 ? -2.836 6.831 13.961 1.00 97.88 90 LYS A O 1
ATOM 680 N N . GLY A 1 91 ? -1.797 4.875 13.582 1.00 97.62 91 GLY A N 1
ATOM 681 C CA . GLY A 1 91 ? -2.977 4.149 13.118 1.00 97.62 91 GLY A CA 1
ATOM 682 C C . GLY A 1 91 ? -3.246 4.234 11.615 1.00 97.62 91 GLY A C 1
ATOM 683 O O . GLY A 1 91 ? -4.350 3.883 11.203 1.00 97.62 91 GLY A O 1
ATOM 684 N N . LEU A 1 92 ? -2.282 4.679 10.798 1.00 98.38 92 LEU A N 1
ATOM 685 C CA . LEU A 1 92 ? -2.362 4.519 9.342 1.00 98.38 92 LEU A CA 1
ATOM 686 C C . LEU A 1 92 ? -1.973 3.091 8.940 1.00 98.38 92 LEU A C 1
ATOM 688 O O . LEU A 1 92 ? -0.926 2.596 9.343 1.00 98.38 92 LEU A O 1
ATOM 692 N N . GLU A 1 93 ? -2.758 2.480 8.063 1.00 98.12 93 GLU A N 1
ATOM 693 C CA . GLU A 1 93 ? -2.377 1.293 7.305 1.00 98.12 93 GLU A CA 1
ATOM 694 C C . GLU A 1 93 ? -2.376 1.622 5.811 1.00 98.12 93 GLU A C 1
ATOM 696 O O . GLU A 1 93 ? -3.341 2.200 5.308 1.00 98.12 93 GLU A O 1
ATOM 701 N N . ILE A 1 94 ? -1.322 1.239 5.090 1.00 98.38 94 ILE A N 1
ATOM 702 C CA . ILE A 1 94 ? -1.341 1.235 3.624 1.00 98.38 94 ILE A CA 1
ATOM 703 C C . ILE A 1 94 ? -1.557 -0.204 3.171 1.00 98.38 94 ILE A C 1
ATOM 705 O O . ILE A 1 94 ? -0.729 -1.063 3.444 1.00 98.38 94 ILE A O 1
ATOM 709 N N . VAL A 1 95 ? -2.642 -0.460 2.444 1.00 97.88 95 VAL A N 1
ATOM 710 C CA . VAL A 1 95 ? -2.925 -1.775 1.859 1.00 97.88 95 VAL A CA 1
ATOM 711 C C . VAL A 1 95 ? -2.709 -1.675 0.355 1.00 97.88 95 VAL A C 1
ATOM 713 O O . VAL A 1 95 ? -3.526 -1.098 -0.363 1.00 97.88 95 VAL A O 1
ATOM 716 N N . ALA A 1 96 ? -1.578 -2.194 -0.124 1.00 98.12 96 ALA A N 1
ATOM 717 C CA . ALA A 1 96 ? -1.206 -2.117 -1.532 1.00 98.12 96 ALA A CA 1
ATOM 718 C C . ALA A 1 96 ? -1.681 -3.368 -2.289 1.00 98.12 96 ALA A C 1
ATOM 720 O O . ALA A 1 96 ? -1.060 -4.425 -2.215 1.00 98.12 96 ALA A O 1
ATOM 721 N N . VAL A 1 97 ? -2.776 -3.249 -3.035 1.00 98.50 97 VAL A N 1
ATOM 722 C CA . VAL A 1 97 ? -3.368 -4.330 -3.832 1.00 98.50 97 VAL A CA 1
ATOM 723 C C . VAL A 1 97 ? -2.747 -4.336 -5.228 1.00 98.50 97 VAL A C 1
ATOM 725 O O . VAL A 1 97 ? -2.942 -3.412 -6.016 1.00 98.50 97 VAL A O 1
ATOM 728 N N . SER A 1 98 ? -1.955 -5.362 -5.518 1.00 98.50 98 SER A N 1
ATOM 729 C CA . SER A 1 98 ? -1.337 -5.579 -6.823 1.00 98.50 98 SER A CA 1
ATOM 730 C C . SER A 1 98 ? -2.295 -6.323 -7.752 1.00 98.50 98 SER A C 1
ATOM 732 O O . SER A 1 98 ? -2.842 -7.361 -7.376 1.00 98.50 98 SER A O 1
ATOM 734 N N . VAL A 1 99 ? -2.432 -5.816 -8.979 1.00 98.12 99 VAL A N 1
ATOM 735 C CA . VAL A 1 99 ? -3.151 -6.473 -10.089 1.00 98.12 99 VAL A CA 1
ATOM 736 C C . VAL A 1 99 ? -2.203 -7.244 -11.022 1.00 98.12 99 VAL A C 1
ATOM 738 O O . VAL A 1 99 ? -2.554 -7.595 -12.149 1.00 98.12 99 VAL A O 1
ATOM 741 N N . ASP A 1 100 ? -0.956 -7.476 -10.595 1.00 97.69 100 ASP A N 1
ATOM 742 C CA . ASP A 1 100 ? 0.003 -8.266 -11.363 1.00 97.69 100 ASP A CA 1
ATOM 743 C C . ASP A 1 100 ? -0.432 -9.743 -11.388 1.00 97.69 100 ASP A C 1
ATOM 745 O O . ASP A 1 100 ? -0.463 -10.429 -10.362 1.00 97.69 100 ASP A O 1
ATOM 749 N N . GLN A 1 101 ? -0.684 -10.283 -12.582 1.00 96.81 101 GLN A N 1
ATOM 750 C CA . GLN A 1 101 ? -1.078 -11.689 -12.764 1.00 96.81 101 GLN A CA 1
ATOM 751 C C . GLN A 1 101 ? 0.002 -12.683 -12.308 1.00 96.81 101 GLN A C 1
ATOM 753 O O . GLN A 1 101 ? -0.292 -13.825 -11.970 1.00 96.81 101 GLN A O 1
ATOM 758 N N . GLN A 1 102 ? 1.268 -12.264 -12.276 1.00 97.00 102 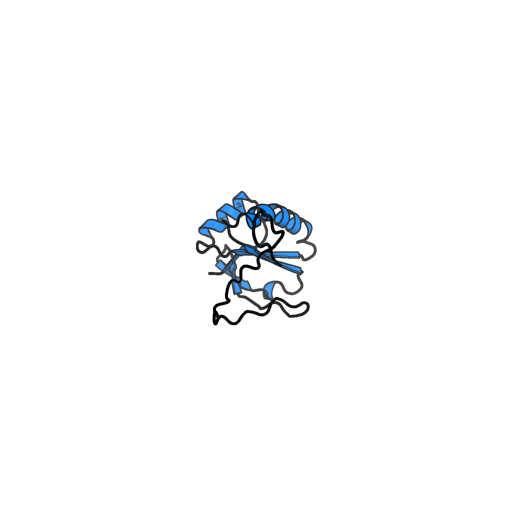GLN A N 1
ATOM 759 C CA . GLN A 1 102 ? 2.384 -13.084 -11.793 1.00 97.00 102 GLN A CA 1
ATOM 760 C C . GLN A 1 102 ? 2.493 -13.079 -10.257 1.00 97.00 102 GLN A C 1
ATOM 762 O O . GLN A 1 102 ? 3.279 -13.834 -9.681 1.00 97.00 102 GLN A O 1
ATOM 767 N N . GLY A 1 103 ? 1.723 -12.220 -9.587 1.00 97.00 103 GLY A N 1
ATOM 768 C CA . GLY A 1 103 ? 1.605 -12.164 -8.140 1.00 97.00 103 GLY A CA 1
ATOM 769 C C . GLY A 1 103 ? 2.945 -11.956 -7.441 1.00 97.00 103 GLY A C 1
ATOM 770 O O . GLY A 1 103 ? 3.765 -11.114 -7.819 1.00 97.00 103 GLY A O 1
ATOM 771 N N . THR A 1 104 ? 3.194 -12.765 -6.412 1.00 97.31 104 THR A N 1
ATOM 772 C CA . THR A 1 104 ? 4.403 -12.670 -5.580 1.00 97.31 104 THR A CA 1
ATOM 773 C C . THR A 1 104 ? 5.705 -12.788 -6.382 1.00 97.31 104 THR A C 1
ATOM 775 O O . THR A 1 104 ? 6.715 -12.219 -5.967 1.00 97.31 104 THR A O 1
ATOM 778 N N . ALA A 1 105 ? 5.697 -13.470 -7.536 1.00 97.25 105 ALA A N 1
ATOM 779 C CA . ALA A 1 105 ? 6.892 -13.652 -8.361 1.00 97.25 105 ALA A CA 1
ATOM 780 C C . ALA A 1 105 ? 7.485 -12.322 -8.859 1.00 97.25 105 ALA A C 1
ATOM 782 O O . ALA A 1 105 ? 8.702 -12.215 -8.994 1.00 97.25 105 ALA A O 1
ATOM 783 N N . VAL A 1 106 ? 6.649 -11.301 -9.081 1.00 98.00 106 VAL A N 1
ATOM 784 C CA . VAL A 1 106 ? 7.098 -9.962 -9.506 1.00 98.00 106 VAL A CA 1
ATOM 785 C C . VAL A 1 106 ? 7.032 -8.937 -8.380 1.00 98.00 106 VAL A C 1
ATOM 787 O O . VAL A 1 106 ? 7.885 -8.052 -8.306 1.00 98.00 106 VAL A O 1
ATOM 790 N N . THR A 1 107 ? 6.080 -9.059 -7.449 1.00 98.06 107 THR A N 1
ATOM 791 C CA . THR A 1 107 ? 5.951 -8.062 -6.378 1.00 98.06 107 THR A CA 1
ATOM 792 C C . THR A 1 107 ? 7.015 -8.206 -5.295 1.00 98.06 107 THR A C 1
ATOM 794 O O . THR A 1 107 ? 7.386 -7.199 -4.698 1.00 98.06 107 THR A O 1
ATOM 797 N N . ARG A 1 108 ? 7.548 -9.411 -5.039 1.00 98.06 108 ARG A N 1
ATOM 798 C CA . ARG A 1 108 ? 8.641 -9.624 -4.069 1.00 98.06 108 ARG A CA 1
ATOM 799 C C . ARG A 1 108 ? 9.928 -8.898 -4.451 1.00 98.06 108 ARG A C 1
ATOM 801 O O . ARG A 1 108 ? 10.343 -8.047 -3.664 1.00 98.06 108 ARG 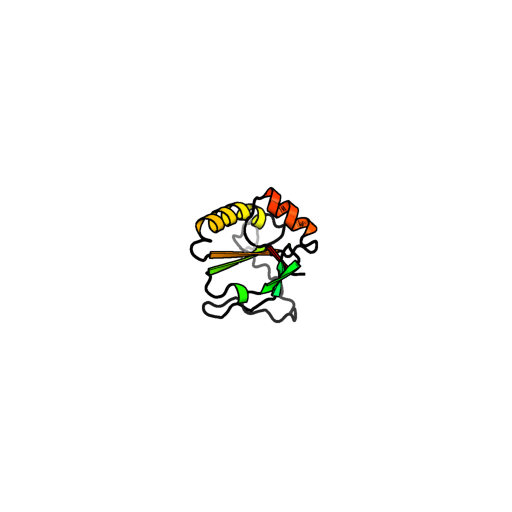A O 1
ATOM 808 N N . PRO A 1 109 ? 10.518 -9.132 -5.637 1.00 98.19 109 PRO A N 1
ATOM 809 C CA . PRO A 1 109 ? 11.717 -8.396 -6.025 1.00 98.19 109 PRO A CA 1
ATOM 810 C C . PRO A 1 109 ? 11.461 -6.884 -6.101 1.00 98.19 109 PRO A C 1
ATOM 812 O O . PRO A 1 109 ? 12.335 -6.102 -5.741 1.00 98.19 109 PRO A O 1
ATOM 815 N N . PHE A 1 110 ? 10.255 -6.452 -6.492 1.00 98.12 110 PHE A N 1
ATOM 816 C CA . PHE A 1 110 ? 9.895 -5.033 -6.481 1.00 98.12 110 PHE A CA 1
ATOM 817 C C . PHE A 1 110 ? 9.876 -4.438 -5.063 1.00 98.12 110 PHE A C 1
ATOM 819 O O . PHE A 1 110 ? 10.493 -3.400 -4.825 1.00 98.12 110 PHE A O 1
ATOM 826 N N . LYS A 1 111 ? 9.191 -5.098 -4.116 1.00 98.00 111 LYS A N 1
ATOM 827 C CA . LYS A 1 111 ? 9.111 -4.688 -2.704 1.00 98.00 111 LYS A CA 1
ATOM 828 C C . LYS A 1 111 ? 10.502 -4.542 -2.101 1.00 98.00 111 LYS A C 1
ATOM 830 O O . LYS A 1 111 ? 10.767 -3.551 -1.428 1.00 98.00 111 LYS A O 1
ATOM 835 N N . GLU A 1 112 ? 11.371 -5.515 -2.357 1.00 98.12 112 GLU A N 1
ATOM 836 C CA . GLU A 1 112 ? 12.746 -5.546 -1.857 1.00 98.12 112 GLU A CA 1
ATOM 837 C C . GLU A 1 112 ? 13.597 -4.431 -2.473 1.00 98.12 112 GLU A C 1
ATOM 839 O O . GLU A 1 112 ? 14.229 -3.675 -1.738 1.00 98.12 112 GLU A O 1
ATOM 844 N N . ALA A 1 113 ? 13.554 -4.261 -3.799 1.00 97.69 113 ALA A N 1
ATOM 845 C CA . ALA A 1 113 ? 14.303 -3.215 -4.496 1.00 97.69 113 ALA A CA 1
ATOM 846 C C . ALA A 1 113 ? 13.896 -1.798 -4.062 1.00 97.69 113 ALA A C 1
ATOM 848 O O . ALA A 1 113 ? 14.733 -0.899 -4.004 1.00 97.69 113 ALA A O 1
ATOM 849 N N . MET A 1 114 ? 12.615 -1.602 -3.750 1.00 96.88 114 MET A N 1
ATOM 850 C CA . MET A 1 114 ? 12.063 -0.317 -3.319 1.00 96.88 114 MET A CA 1
ATOM 851 C C . MET A 1 114 ? 12.095 -0.123 -1.794 1.00 96.88 114 MET A C 1
ATOM 853 O O . MET A 1 114 ? 11.788 0.967 -1.318 1.00 96.88 114 MET A O 1
ATOM 857 N N . GLY A 1 115 ? 12.449 -1.158 -1.023 1.00 97.62 115 GLY A N 1
ATOM 858 C CA . GLY A 1 115 ? 12.481 -1.109 0.440 1.00 97.62 115 GLY A CA 1
ATOM 859 C C . GLY A 1 115 ? 11.115 -0.872 1.092 1.00 97.62 115 GLY A C 1
ATOM 860 O O . GLY A 1 115 ? 11.048 -0.228 2.136 1.00 97.62 115 GLY A O 1
ATOM 861 N N . LEU A 1 116 ? 10.026 -1.352 0.482 1.00 97.94 116 LEU A N 1
ATOM 862 C CA . LEU A 1 116 ? 8.666 -1.089 0.969 1.00 97.94 116 LEU A CA 1
ATOM 863 C C . LEU A 1 116 ? 8.349 -1.961 2.182 1.00 97.94 116 LEU A C 1
ATOM 865 O O . LEU A 1 116 ? 8.543 -3.180 2.147 1.00 97.94 116 LEU A O 1
ATOM 869 N N . SER A 1 117 ? 7.770 -1.375 3.225 1.00 97.19 117 SER A N 1
ATOM 870 C CA . SER A 1 117 ? 7.452 -2.064 4.478 1.00 97.19 117 SER A CA 1
ATOM 871 C C . SER A 1 117 ? 5.963 -2.370 4.655 1.00 97.19 117 SER A C 1
ATOM 873 O O . SER A 1 117 ? 5.637 -3.336 5.343 1.00 97.19 117 SER A O 1
ATOM 875 N N . PHE A 1 118 ? 5.067 -1.661 3.965 1.00 96.75 118 PHE A N 1
ATOM 876 C CA . PHE A 1 118 ? 3.624 -1.927 4.021 1.00 96.75 118 PHE A CA 1
ATOM 877 C C . PHE A 1 118 ? 3.211 -3.274 3.377 1.00 96.75 118 PHE A C 1
ATOM 879 O O . PHE A 1 118 ? 3.942 -3.812 2.527 1.00 96.75 118 PHE A O 1
ATOM 886 N N . PRO A 1 119 ? 2.055 -3.847 3.776 1.00 95.62 119 PRO A N 1
ATOM 887 C CA . PRO A 1 119 ? 1.502 -5.064 3.182 1.00 95.62 119 PRO A CA 1
ATOM 888 C C . PRO A 1 119 ? 1.207 -4.929 1.685 1.00 95.62 119 PRO A C 1
ATOM 890 O O . PRO A 1 119 ? 0.674 -3.916 1.229 1.00 95.62 119 PRO A O 1
ATOM 893 N N . ILE A 1 120 ? 1.504 -5.992 0.932 1.00 98.25 120 ILE A N 1
ATOM 894 C CA . ILE A 1 120 ? 1.097 -6.142 -0.470 1.00 98.25 120 ILE A CA 1
ATOM 895 C C . ILE A 1 120 ? 0.169 -7.350 -0.566 1.00 98.25 120 ILE A C 1
ATOM 897 O O . ILE A 1 120 ? 0.540 -8.442 -0.128 1.00 98.25 120 ILE A O 1
ATOM 901 N N . LEU A 1 121 ? -1.011 -7.131 -1.140 1.00 98.50 121 LEU A N 1
ATOM 902 C CA . LEU A 1 121 ? -2.012 -8.155 -1.435 1.00 98.50 121 LEU A CA 1
ATOM 903 C C . LEU A 1 121 ? -2.109 -8.367 -2.949 1.00 98.50 121 LEU A C 1
ATOM 905 O O . LEU A 1 121 ? -1.745 -7.473 -3.713 1.00 98.50 121 LEU A O 1
ATOM 909 N N . HIS A 1 122 ? -2.615 -9.518 -3.382 1.00 98.31 122 HIS A N 1
ATOM 910 C CA . HIS A 1 122 ? -2.765 -9.864 -4.799 1.00 98.31 122 HIS A CA 1
ATOM 911 C C . HIS A 1 122 ? -4.228 -10.094 -5.168 1.00 98.31 122 HIS A C 1
ATOM 913 O O . HIS A 1 122 ? -4.898 -10.901 -4.526 1.00 98.31 122 HIS A O 1
ATOM 919 N N . ASP A 1 123 ? -4.688 -9.393 -6.203 1.00 95.75 123 ASP A N 1
ATOM 920 C CA . ASP A 1 123 ? -6.025 -9.519 -6.794 1.00 95.75 123 ASP A CA 1
ATOM 921 C C . ASP A 1 123 ? -5.943 -10.409 -8.045 1.00 95.75 123 ASP A C 1
ATOM 923 O O . ASP A 1 123 ? -5.555 -9.947 -9.122 1.00 95.75 123 ASP A O 1
ATOM 927 N N . GLN A 1 124 ? -6.188 -11.713 -7.861 1.00 83.31 124 GLN A N 1
ATOM 928 C CA . GLN A 1 124 ? -6.042 -12.773 -8.871 1.00 83.31 124 GLN A CA 1
ATOM 929 C C . GLN A 1 124 ? -7.273 -13.671 -8.941 1.00 83.31 124 GLN A C 1
ATOM 931 O O . GLN A 1 124 ? -7.847 -13.964 -7.867 1.00 83.31 124 GLN A O 1
#

pLDDT: mean 85.26, std 20.93, range [36.28, 98.56]

Sequence (124 aa):
MGIFCALLGCDSGYSESSYADAPSSHSVASRPSKGSPAPDFRLMDMHGKAVSLSDFQGKVVLLNFWATWCGPCRIEMPAMEALYRSMQSKGLEIVAVSVDQQGTAVTRPFKEAMGLSFPILHDQ

Foldseek 3Di:
DDDDDDDDDDDPDDDDPDPDDDPDPDPPPPDDDPPDDDDKDWFAWLVRDIDIPVVLPPAAEAEAEDEPPGPVVLVCQLVVQVVCVVCVVVRYAYEYEYADPVPSVRVVVVCVVSVHDGIYTYDD

Radius of gyration: 23.3 Å; chains: 1; bounding box: 41×58×70 Å

Secondary structure (DSSP, 8-state):
-------------------------S--PPPPPTTSPPPP-EEEETTS-EEEGGGGTTSEEEEEEE-TT-HHHHHHHHHHHHHHHHHGGGTEEEEEEE--TTTHHHHHHHHHHHT--S-EEE--